Protein AF-A0A8J6GFC5-F1 (afdb_monomer_lite)

Secondary structure (DSSP, 8-state):
-----SS--SSPPPPPPGGGSTTTTTTS-GGGSPPGGGTTGGG--HHHHHHHHHHHHHHTTPPP-SS--SS--TTSHHHHHHHHHHHHHHHHHHHHHHHS--HHHHHHHHHHHHHTT---

Sequence (120 aa):
MPGTKRYQHVIETPEPGEWELSGYEAAVPITEKSNPLTRNLDKADAEKIVQLLGQCDAEIFQEEGQIVPTCQRLYSESVLTTMLQVAGKAQEVLTVLTLRPLPILTLLFPLMASFLGLRF

Structure (mmCIF, N/CA/C/O backbone):
data_AF-A0A8J6GFC5-F1
#
_entry.id   AF-A0A8J6GFC5-F1
#
loop_
_atom_site.group_PDB
_atom_site.id
_atom_site.type_symbol
_atom_site.label_atom_id
_atom_site.label_alt_id
_atom_site.label_comp_id
_atom_site.label_asym_id
_atom_site.label_entity_id
_atom_site.label_seq_id
_atom_site.pdbx_PDB_ins_code
_atom_site.Cartn_x
_atom_site.Cartn_y
_atom_site.Cartn_z
_atom_site.occupancy
_atom_site.B_iso_or_equiv
_atom_site.auth_seq_id
_atom_site.auth_comp_id
_atom_site.auth_asym_id
_atom_site.auth_atom_id
_atom_site.pdbx_PDB_model_num
ATOM 1 N N . MET A 1 1 ? 20.192 6.920 6.455 1.00 34.78 1 MET A N 1
ATOM 2 C CA . MET A 1 1 ? 20.087 6.021 7.624 1.00 34.78 1 MET A CA 1
ATOM 3 C C . MET A 1 1 ? 18.786 5.258 7.464 1.00 34.78 1 MET A C 1
ATOM 5 O O . MET A 1 1 ? 17.794 5.937 7.224 1.00 34.78 1 MET A O 1
ATOM 9 N N . PRO A 1 2 ? 18.774 3.916 7.519 1.00 49.66 2 PRO A N 1
ATOM 10 C CA . PRO A 1 2 ? 17.528 3.158 7.444 1.00 49.66 2 PRO A CA 1
ATOM 11 C C . PRO A 1 2 ? 16.647 3.590 8.617 1.00 49.66 2 PRO A C 1
ATOM 13 O O . PRO A 1 2 ? 17.109 3.584 9.760 1.00 49.66 2 PRO A O 1
ATOM 16 N N . GLY A 1 3 ? 15.421 4.033 8.344 1.00 55.25 3 GLY A N 1
ATOM 17 C CA . GLY A 1 3 ? 14.460 4.331 9.400 1.00 55.25 3 GLY A CA 1
ATOM 18 C C . GLY A 1 3 ? 14.246 3.072 10.235 1.00 55.25 3 GLY A C 1
ATOM 19 O O . GLY A 1 3 ? 13.892 2.022 9.704 1.00 55.25 3 GLY A O 1
ATOM 20 N N . THR A 1 4 ? 14.513 3.137 11.537 1.00 63.22 4 THR A N 1
ATOM 21 C CA . THR A 1 4 ? 14.181 2.046 12.457 1.00 63.22 4 THR A CA 1
ATOM 22 C C . THR A 1 4 ? 12.668 1.848 12.442 1.00 63.22 4 THR A C 1
ATOM 24 O O . THR A 1 4 ? 11.951 2.737 12.906 1.00 63.22 4 THR A O 1
ATOM 27 N N . LYS A 1 5 ? 12.198 0.714 11.905 1.00 73.94 5 LYS A N 1
ATOM 28 C CA . LYS A 1 5 ? 10.778 0.336 11.928 1.00 73.94 5 LYS A CA 1
ATOM 29 C C . LYS A 1 5 ? 10.277 0.359 13.376 1.00 73.94 5 LYS A C 1
ATOM 31 O O . LYS A 1 5 ? 10.912 -0.223 14.257 1.00 73.94 5 LYS A O 1
ATOM 36 N N . ARG A 1 6 ? 9.176 1.062 13.625 1.00 84.38 6 ARG A N 1
ATOM 37 C CA . ARG A 1 6 ? 8.522 1.187 14.933 1.00 84.38 6 ARG A CA 1
ATOM 38 C C . ARG A 1 6 ? 7.665 -0.031 15.246 1.00 84.38 6 ARG A C 1
ATOM 40 O O . ARG A 1 6 ? 7.571 -0.419 16.408 1.00 84.38 6 ARG A O 1
ATOM 47 N N . TYR A 1 7 ? 7.059 -0.628 14.227 1.00 88.00 7 TYR A N 1
ATOM 48 C CA . TYR A 1 7 ? 6.215 -1.807 14.344 1.00 88.00 7 TYR A CA 1
ATOM 49 C C . TYR A 1 7 ? 6.900 -3.033 13.737 1.00 88.00 7 TYR A C 1
ATOM 51 O O . TYR A 1 7 ? 7.838 -2.938 12.943 1.00 88.00 7 TYR A O 1
ATOM 59 N N . GLN A 1 8 ? 6.443 -4.221 14.133 1.00 89.25 8 GLN A N 1
ATOM 60 C CA . GLN A 1 8 ? 6.898 -5.460 13.517 1.00 89.25 8 GLN A CA 1
ATOM 61 C C . GLN A 1 8 ? 6.173 -5.661 12.184 1.00 89.25 8 GLN A C 1
ATOM 63 O O . GLN A 1 8 ? 4.948 -5.755 12.148 1.00 89.25 8 GLN A O 1
ATOM 68 N N . HIS A 1 9 ? 6.940 -5.783 11.102 1.00 89.06 9 HIS A N 1
ATOM 69 C CA . HIS A 1 9 ? 6.422 -6.081 9.766 1.00 89.06 9 HIS A CA 1
ATOM 70 C C . HIS A 1 9 ? 6.835 -7.481 9.339 1.00 89.06 9 HIS A C 1
ATOM 72 O O . HIS A 1 9 ? 7.976 -7.884 9.558 1.00 89.06 9 HIS A O 1
ATOM 78 N N . VAL A 1 10 ? 5.915 -8.203 8.700 1.00 89.75 10 VAL A N 1
ATOM 79 C CA . VAL A 1 10 ? 6.193 -9.512 8.080 1.00 89.75 10 VAL A CA 1
ATOM 80 C C . VAL A 1 10 ? 6.762 -9.343 6.667 1.00 89.75 10 VAL A C 1
ATOM 82 O O . VAL A 1 10 ? 7.486 -10.208 6.187 1.00 89.75 10 VAL A O 1
ATOM 85 N N . ILE A 1 11 ? 6.450 -8.221 6.011 1.00 86.69 11 ILE A N 1
ATOM 86 C CA . ILE A 1 11 ? 6.848 -7.915 4.636 1.00 86.69 11 ILE A CA 1
ATOM 87 C C . ILE A 1 11 ? 7.922 -6.820 4.655 1.00 86.69 11 ILE A C 1
ATOM 89 O O . ILE A 1 11 ? 7.890 -5.890 5.470 1.00 86.69 11 ILE A O 1
ATOM 93 N N . GLU A 1 12 ? 8.898 -6.936 3.759 1.00 85.88 12 GLU A N 1
ATOM 94 C CA . GLU A 1 12 ? 9.842 -5.858 3.486 1.00 85.88 12 GLU A CA 1
ATOM 95 C C . GLU A 1 12 ? 9.198 -4.824 2.566 1.00 85.88 12 GLU A C 1
ATOM 97 O O . GLU A 1 12 ? 8.681 -5.146 1.499 1.00 85.88 12 GLU A O 1
ATOM 102 N N . THR A 1 13 ? 9.220 -3.569 2.997 1.00 86.81 13 THR A N 1
ATOM 103 C CA . THR A 1 13 ? 8.709 -2.443 2.224 1.00 86.81 13 THR A CA 1
ATOM 104 C C . THR A 1 13 ? 9.857 -1.790 1.457 1.00 86.81 13 THR A C 1
ATOM 106 O O . THR A 1 13 ? 10.972 -1.764 1.988 1.00 86.81 13 THR A O 1
ATOM 109 N N . PRO A 1 14 ? 9.618 -1.220 0.263 1.00 86.31 14 PRO A N 1
ATOM 110 C CA . PRO A 1 14 ? 10.628 -0.435 -0.439 1.00 86.31 14 PRO A CA 1
ATOM 111 C C . PRO A 1 14 ? 11.121 0.742 0.412 1.00 86.31 14 PRO A C 1
ATOM 113 O O . PRO A 1 14 ? 10.468 1.135 1.386 1.00 86.31 14 PRO A O 1
ATOM 116 N N . GLU A 1 15 ? 12.244 1.333 0.017 1.00 85.12 15 GLU A N 1
ATOM 117 C CA . GLU A 1 15 ? 12.704 2.604 0.582 1.00 85.12 15 GLU A CA 1
ATOM 118 C C . GLU A 1 15 ? 11.671 3.727 0.340 1.00 85.12 15 GLU A C 1
ATOM 120 O O . GLU A 1 15 ? 10.873 3.625 -0.599 1.00 85.12 15 GLU A O 1
ATOM 125 N N . PRO A 1 16 ? 11.671 4.798 1.161 1.00 83.81 16 PRO A N 1
ATOM 126 C CA . PRO A 1 16 ? 10.766 5.933 0.986 1.00 83.81 16 PRO A CA 1
ATOM 127 C C . PRO A 1 16 ? 10.810 6.503 -0.435 1.00 83.81 16 PRO A C 1
ATOM 129 O O . PRO A 1 16 ? 11.883 6.676 -1.021 1.00 83.81 16 PRO A O 1
ATOM 132 N N . GLY A 1 17 ? 9.634 6.789 -0.988 1.00 82.81 17 GLY A N 1
ATOM 133 C CA . GLY A 1 17 ? 9.485 7.167 -2.388 1.00 82.81 17 GLY A CA 1
ATOM 134 C C . GLY A 1 17 ? 9.779 8.647 -2.624 1.00 82.81 17 GLY A C 1
ATOM 135 O O . GLY A 1 17 ? 9.379 9.510 -1.845 1.00 82.81 17 GLY A O 1
ATOM 136 N N . GLU A 1 18 ? 10.402 8.979 -3.762 1.00 86.38 18 GLU A N 1
ATOM 137 C CA . GLU A 1 18 ? 10.599 10.383 -4.179 1.00 86.38 18 GLU A CA 1
ATOM 138 C C . GLU A 1 18 ? 9.271 11.151 -4.301 1.00 86.38 18 GLU A C 1
ATOM 140 O O . GLU A 1 18 ? 9.244 12.374 -4.164 1.00 86.38 18 GLU A O 1
ATOM 145 N N . TRP A 1 19 ? 8.166 10.433 -4.529 1.00 87.38 19 TRP A N 1
ATOM 146 C CA . TRP A 1 19 ? 6.826 10.996 -4.672 1.00 87.38 19 TRP A CA 1
ATOM 147 C C . TRP A 1 19 ? 6.289 11.663 -3.397 1.00 87.38 19 TRP A C 1
ATOM 149 O O . TRP A 1 19 ? 5.341 12.445 -3.475 1.00 87.38 19 TRP A O 1
ATOM 159 N N . GLU A 1 20 ? 6.899 11.404 -2.237 1.00 83.56 20 GLU A N 1
ATOM 160 C CA . GLU A 1 20 ? 6.546 12.036 -0.958 1.00 83.56 20 GLU A CA 1
ATOM 161 C C . GLU A 1 20 ? 7.064 13.476 -0.831 1.00 83.56 20 GLU A C 1
ATOM 163 O O . GLU A 1 20 ? 6.600 14.249 0.018 1.00 83.56 20 GLU A O 1
ATOM 168 N N . LEU A 1 21 ? 8.036 13.848 -1.670 1.00 83.31 21 LEU A N 1
ATOM 169 C CA . LEU A 1 21 ? 8.639 15.172 -1.668 1.00 83.31 21 LEU A CA 1
ATOM 170 C C . LEU A 1 21 ? 7.668 16.192 -2.270 1.00 83.31 21 LEU A C 1
ATOM 172 O O . LEU A 1 21 ? 7.114 15.986 -3.348 1.00 83.31 21 LEU A O 1
ATOM 176 N N . SER A 1 22 ? 7.528 17.349 -1.621 1.00 76.81 22 SER A N 1
ATOM 177 C CA . SER A 1 22 ? 6.609 18.414 -2.055 1.00 76.81 22 SER A CA 1
ATOM 178 C C . SER A 1 22 ? 6.876 18.936 -3.472 1.00 76.81 22 SER A C 1
ATOM 180 O O . SER A 1 22 ? 5.970 19.470 -4.103 1.00 76.81 22 SER A O 1
ATOM 182 N N . GLY A 1 23 ? 8.100 18.773 -3.985 1.00 85.44 23 GLY A N 1
ATOM 183 C CA . GLY A 1 23 ? 8.477 19.157 -5.346 1.00 85.44 23 GLY A CA 1
ATOM 184 C C . GLY A 1 23 ? 8.140 18.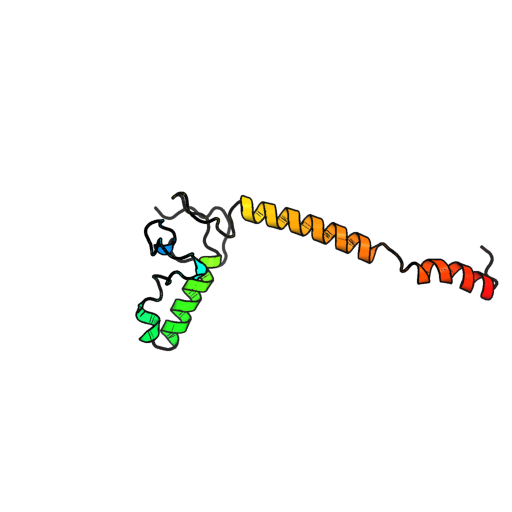123 -6.425 1.00 85.44 23 GLY A C 1
ATOM 185 O O . GLY A 1 23 ? 8.100 18.481 -7.601 1.00 85.44 23 GLY A O 1
ATOM 186 N N . TYR A 1 24 ? 7.891 16.860 -6.063 1.00 89.56 24 TYR A N 1
ATOM 187 C CA . TYR A 1 24 ? 7.606 15.815 -7.042 1.00 89.56 24 TYR A CA 1
ATOM 188 C C . TYR A 1 24 ? 6.187 15.976 -7.579 1.00 89.56 24 TYR A C 1
ATOM 190 O O . TYR A 1 24 ? 5.215 15.835 -6.835 1.00 89.56 24 TYR A O 1
ATOM 198 N N . GLU A 1 25 ? 6.065 16.306 -8.867 1.00 93.12 25 GLU A N 1
ATOM 199 C CA . GLU A 1 25 ? 4.780 16.507 -9.552 1.00 93.12 25 GLU A CA 1
ATOM 200 C C . GLU A 1 25 ? 3.801 17.376 -8.732 1.00 93.12 25 GLU A C 1
ATOM 202 O O . GLU A 1 25 ? 2.623 17.057 -8.586 1.00 93.12 25 GLU A O 1
ATOM 207 N N . ALA A 1 26 ? 4.298 18.462 -8.127 1.00 90.56 26 ALA A N 1
ATOM 208 C CA . ALA A 1 26 ? 3.596 19.254 -7.106 1.00 90.56 26 ALA A CA 1
ATOM 209 C C . ALA A 1 26 ? 2.201 19.770 -7.522 1.00 90.56 26 ALA A C 1
ATOM 211 O O . ALA A 1 26 ? 1.368 20.060 -6.668 1.00 90.56 26 ALA A O 1
ATOM 212 N N . ALA A 1 27 ? 1.951 19.885 -8.828 1.00 93.69 27 ALA A N 1
ATOM 213 C CA . ALA A 1 27 ? 0.699 20.380 -9.393 1.00 93.69 27 ALA A CA 1
ATOM 214 C C . ALA A 1 27 ? -0.456 19.362 -9.368 1.00 93.69 27 ALA A C 1
ATOM 216 O O . ALA A 1 27 ? -1.600 19.759 -9.579 1.00 93.69 27 ALA A O 1
ATOM 217 N N . VAL A 1 28 ? -0.180 18.075 -9.130 1.00 93.56 28 VAL A N 1
ATOM 218 C CA . VAL A 1 28 ? -1.199 17.014 -9.120 1.00 93.56 28 VAL A CA 1
ATOM 219 C C . VAL A 1 28 ? -1.307 16.347 -7.742 1.00 93.56 28 VAL A C 1
ATOM 221 O O . VAL A 1 28 ? -0.305 16.249 -7.018 1.00 93.56 28 VAL A O 1
ATOM 224 N N . PRO A 1 29 ? -2.516 15.904 -7.343 1.00 92.00 29 PRO A N 1
ATOM 225 C CA . PRO A 1 29 ? -2.711 15.168 -6.096 1.00 92.00 29 PRO A CA 1
ATOM 226 C C . PRO A 1 29 ? -1.997 13.812 -6.141 1.00 92.00 29 PRO A C 1
ATOM 228 O O . PRO A 1 29 ? -1.748 13.279 -7.215 1.00 92.00 29 PRO A O 1
ATOM 231 N N . ILE A 1 30 ? -1.700 13.231 -4.970 1.00 90.75 30 ILE A N 1
ATOM 232 C CA . ILE A 1 30 ? -0.933 11.973 -4.846 1.00 90.75 30 ILE A CA 1
ATOM 233 C C . ILE A 1 30 ? -1.516 10.849 -5.710 1.00 90.75 30 ILE A C 1
ATOM 235 O O . ILE A 1 30 ? -0.763 10.137 -6.359 1.00 90.75 30 ILE A O 1
ATOM 239 N N . THR A 1 31 ? -2.843 10.726 -5.766 1.00 93.88 31 THR A N 1
ATOM 240 C CA . THR A 1 31 ? -3.536 9.683 -6.539 1.00 93.88 31 THR A CA 1
ATOM 241 C C . THR A 1 31 ? -3.349 9.798 -8.053 1.00 93.88 31 THR A C 1
ATOM 243 O O . THR A 1 31 ? -3.586 8.825 -8.754 1.00 93.88 31 THR A O 1
ATOM 246 N N . GLU A 1 32 ? -2.925 10.962 -8.546 1.00 96.38 32 GLU A N 1
ATOM 247 C CA . GLU A 1 32 ? -2.650 11.229 -9.964 1.00 96.38 32 GLU A CA 1
ATOM 248 C C . GLU A 1 32 ? -1.143 11.333 -10.255 1.00 96.38 32 GLU A C 1
ATOM 250 O O . GLU A 1 32 ? -0.754 11.548 -11.403 1.00 96.38 32 GLU A O 1
ATOM 255 N N . LYS A 1 33 ? -0.278 11.213 -9.234 1.00 94.19 33 LYS A N 1
ATOM 256 C CA . LYS A 1 33 ? 1.176 11.244 -9.426 1.00 94.19 33 LYS A CA 1
ATOM 257 C C . LYS A 1 33 ? 1.662 9.943 -10.057 1.00 94.19 33 LYS A C 1
ATOM 259 O O . LYS A 1 33 ? 1.244 8.857 -9.655 1.00 94.19 33 LYS A O 1
ATOM 264 N N . SER A 1 34 ? 2.620 10.027 -10.975 1.00 95.75 34 SER A N 1
ATOM 265 C CA . SER A 1 34 ? 3.289 8.834 -11.502 1.00 95.75 34 SER A CA 1
ATOM 266 C C . SER A 1 34 ? 4.213 8.231 -10.445 1.00 95.75 34 SER A C 1
ATOM 268 O O . SER A 1 34 ? 5.071 8.927 -9.899 1.00 95.75 34 SER A O 1
ATOM 270 N N . ASN A 1 35 ? 4.128 6.920 -10.204 1.00 95.94 35 ASN A N 1
ATOM 271 C CA . ASN A 1 35 ? 5.032 6.248 -9.271 1.00 95.94 35 ASN A CA 1
ATOM 272 C C . ASN A 1 35 ? 6.461 6.145 -9.864 1.00 95.94 35 ASN A C 1
ATOM 274 O O . ASN A 1 35 ? 6.629 5.521 -10.923 1.00 95.94 35 ASN A O 1
ATOM 278 N N . PRO A 1 36 ? 7.504 6.698 -9.204 1.00 94.75 36 PRO A N 1
ATOM 279 C CA . PRO A 1 36 ? 8.891 6.653 -9.671 1.00 94.75 36 PRO A CA 1
ATOM 280 C C . PRO A 1 36 ? 9.423 5.245 -9.971 1.00 94.75 36 PRO A C 1
ATOM 282 O O . PRO A 1 36 ? 10.228 5.090 -10.891 1.00 94.75 36 PRO A O 1
ATOM 285 N N . LEU A 1 37 ? 8.962 4.219 -9.244 1.00 95.50 37 LEU A N 1
ATOM 286 C CA . LEU A 1 37 ? 9.388 2.827 -9.434 1.00 95.50 37 LEU A CA 1
ATOM 287 C C . LEU A 1 37 ? 8.949 2.268 -10.797 1.00 95.50 37 LEU A C 1
ATOM 289 O O . LEU A 1 37 ? 9.590 1.375 -11.346 1.00 95.50 37 LEU A O 1
ATOM 293 N N . THR A 1 38 ? 7.882 2.823 -11.376 1.00 96.88 38 THR A N 1
ATOM 294 C CA . THR A 1 38 ? 7.194 2.270 -12.555 1.00 96.88 38 THR A CA 1
ATOM 295 C C . THR A 1 38 ? 7.413 3.060 -13.848 1.00 96.88 38 THR A C 1
ATOM 297 O O . THR A 1 38 ? 6.736 2.810 -14.839 1.00 96.88 38 THR A O 1
ATOM 300 N N . ARG A 1 39 ? 8.399 3.972 -13.902 1.00 95.62 39 ARG A N 1
ATOM 301 C CA . ARG A 1 39 ? 8.664 4.829 -15.085 1.00 95.62 39 ARG A CA 1
ATOM 302 C C . ARG A 1 39 ? 8.840 4.075 -16.413 1.00 95.62 39 ARG A C 1
ATOM 304 O O . ARG A 1 39 ? 8.596 4.658 -17.460 1.00 95.62 39 ARG A O 1
ATOM 311 N N . ASN A 1 40 ? 9.293 2.819 -16.371 1.00 95.94 40 ASN A N 1
ATOM 312 C CA . ASN A 1 40 ? 9.520 1.971 -17.551 1.00 95.94 40 ASN A CA 1
ATOM 313 C C . ASN A 1 40 ? 8.604 0.733 -17.576 1.00 95.94 40 ASN A C 1
ATOM 315 O O . ASN A 1 40 ? 8.980 -0.302 -18.130 1.00 95.94 40 ASN A O 1
ATOM 319 N N . LEU A 1 41 ? 7.439 0.797 -16.922 1.00 98.06 41 LEU A N 1
ATOM 320 C CA . LEU A 1 41 ? 6.495 -0.323 -16.869 1.00 98.06 41 LEU A CA 1
ATOM 321 C C . LEU A 1 41 ? 6.008 -0.736 -18.268 1.00 98.06 41 LEU A C 1
ATOM 323 O O . LEU A 1 41 ? 5.800 -1.916 -18.521 1.00 98.06 41 LEU A O 1
ATOM 327 N N . ASP A 1 42 ? 5.902 0.221 -19.192 1.00 98.06 42 ASP A N 1
ATOM 328 C CA . ASP A 1 42 ? 5.524 0.027 -20.598 1.00 98.06 42 ASP A CA 1
ATOM 329 C C . ASP A 1 42 ? 6.479 -0.890 -21.382 1.00 98.06 42 ASP A C 1
ATOM 331 O O . ASP A 1 42 ? 6.088 -1.481 -22.388 1.00 98.06 42 ASP A 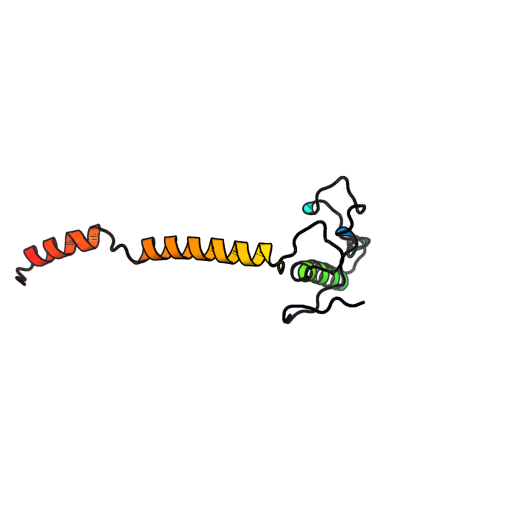O 1
ATOM 335 N N . LYS A 1 43 ? 7.730 -1.011 -20.926 1.00 98.00 43 LYS A N 1
ATOM 336 C CA . LYS A 1 43 ? 8.792 -1.810 -21.562 1.00 98.00 43 LYS A CA 1
ATOM 337 C C . LYS A 1 43 ? 9.143 -3.073 -20.780 1.00 98.00 43 LYS A C 1
ATOM 339 O O . LYS A 1 43 ? 10.047 -3.800 -21.188 1.00 98.00 43 LYS A O 1
ATOM 344 N N . ALA A 1 44 ? 8.498 -3.301 -19.640 1.00 97.88 44 ALA A N 1
ATOM 345 C CA . ALA A 1 44 ? 8.796 -4.420 -18.762 1.00 97.88 44 ALA A CA 1
ATOM 346 C C . ALA A 1 44 ? 8.207 -5.731 -19.309 1.00 97.88 44 ALA A C 1
ATOM 348 O O . ALA A 1 44 ? 7.120 -5.752 -19.887 1.00 97.88 44 ALA A O 1
ATOM 349 N N . ASP A 1 45 ? 8.921 -6.838 -19.106 1.00 98.50 45 ASP A N 1
ATOM 350 C CA . ASP A 1 45 ? 8.351 -8.170 -19.307 1.00 98.50 45 ASP A CA 1
ATOM 351 C C . ASP A 1 45 ? 7.361 -8.530 -18.184 1.00 98.50 45 ASP A C 1
ATOM 353 O O . ASP A 1 45 ? 7.227 -7.821 -17.184 1.00 98.50 45 ASP A O 1
ATOM 357 N N . ALA A 1 46 ? 6.640 -9.641 -18.349 1.00 98.44 46 ALA A N 1
ATOM 358 C CA . ALA A 1 46 ? 5.588 -10.043 -17.417 1.00 98.44 46 ALA A CA 1
ATOM 359 C C . ALA A 1 46 ? 6.098 -10.261 -15.981 1.00 98.44 46 ALA A C 1
ATOM 361 O O . ALA A 1 46 ? 5.426 -9.867 -15.028 1.00 98.44 46 ALA A O 1
ATOM 362 N N . GLU A 1 47 ? 7.280 -10.857 -15.815 1.00 98.44 47 GLU A N 1
ATOM 363 C CA . GLU A 1 47 ? 7.864 -11.096 -14.493 1.00 98.44 47 GLU A CA 1
ATOM 364 C C . GLU A 1 47 ? 8.234 -9.769 -13.825 1.00 98.44 47 GLU A C 1
ATOM 366 O O . GLU A 1 47 ? 7.899 -9.525 -12.661 1.00 98.44 47 GLU A O 1
ATOM 371 N N . LYS A 1 48 ? 8.844 -8.861 -14.590 1.00 98.12 48 LYS A N 1
ATOM 372 C CA . LYS A 1 48 ? 9.214 -7.539 -14.106 1.00 98.12 48 LYS A CA 1
ATOM 373 C C . LYS A 1 48 ? 7.993 -6.687 -13.771 1.00 98.12 48 LYS A C 1
ATOM 375 O O . LYS A 1 48 ? 8.037 -5.965 -12.778 1.00 98.12 48 LYS A O 1
ATOM 380 N N . ILE A 1 49 ? 6.904 -6.792 -14.533 1.00 98.44 49 ILE A N 1
ATOM 381 C CA . ILE A 1 49 ? 5.631 -6.130 -14.214 1.00 98.44 49 ILE A CA 1
ATOM 382 C C . ILE A 1 49 ? 5.130 -6.586 -12.841 1.00 98.44 49 ILE A C 1
ATOM 384 O O . ILE A 1 49 ? 4.859 -5.743 -11.990 1.00 98.44 49 ILE A O 1
ATOM 388 N N . VAL A 1 50 ? 5.067 -7.898 -12.588 1.00 98.38 50 VAL A N 1
ATOM 389 C CA . VAL A 1 50 ? 4.621 -8.435 -11.289 1.00 98.38 50 VAL A CA 1
ATOM 390 C C . VAL A 1 50 ? 5.524 -7.950 -10.155 1.00 98.38 50 VAL A C 1
ATOM 392 O O . VAL A 1 50 ? 5.025 -7.538 -9.110 1.00 98.38 50 VAL A O 1
ATOM 395 N N . GLN A 1 51 ? 6.844 -7.934 -10.365 1.00 97.69 51 GLN A N 1
ATOM 396 C CA . GLN A 1 51 ? 7.788 -7.424 -9.371 1.00 97.69 51 GLN A CA 1
ATOM 397 C C . GLN A 1 51 ? 7.554 -5.939 -9.055 1.00 97.69 51 GLN A C 1
ATOM 399 O O . GLN A 1 51 ? 7.538 -5.559 -7.886 1.00 97.69 51 GLN A O 1
ATOM 404 N N . LEU A 1 52 ? 7.396 -5.097 -10.080 1.00 97.69 52 LEU A N 1
ATOM 405 C CA . LEU A 1 52 ? 7.198 -3.655 -9.915 1.00 97.69 52 LEU A CA 1
ATOM 406 C C . LEU A 1 52 ? 5.871 -3.346 -9.217 1.00 97.69 52 LEU A C 1
ATOM 408 O O . LEU A 1 52 ? 5.850 -2.561 -8.274 1.00 97.69 52 LEU A O 1
ATOM 412 N N . LEU A 1 53 ? 4.782 -3.999 -9.630 1.00 97.9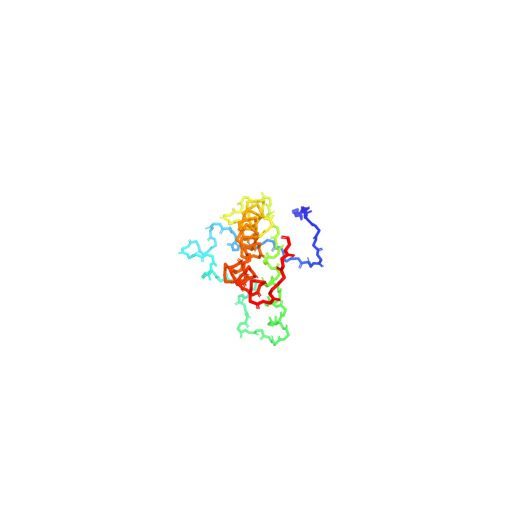4 53 LEU A N 1
ATOM 413 C CA . LEU A 1 53 ? 3.475 -3.815 -8.999 1.00 97.94 53 LEU A CA 1
ATOM 414 C C . LEU A 1 53 ? 3.467 -4.333 -7.556 1.00 97.94 53 LEU A C 1
ATOM 416 O O . LEU A 1 53 ? 2.942 -3.659 -6.677 1.00 97.94 53 LEU A O 1
ATOM 420 N N . GLY A 1 54 ? 4.139 -5.455 -7.280 1.00 97.06 54 GLY A N 1
ATOM 421 C CA . GLY A 1 54 ? 4.312 -5.951 -5.914 1.00 97.06 54 GLY A CA 1
ATOM 422 C C . GLY A 1 54 ? 5.095 -4.986 -5.016 1.00 97.06 54 GLY A C 1
ATOM 423 O O . GLY A 1 54 ? 4.804 -4.881 -3.826 1.00 97.06 54 GLY A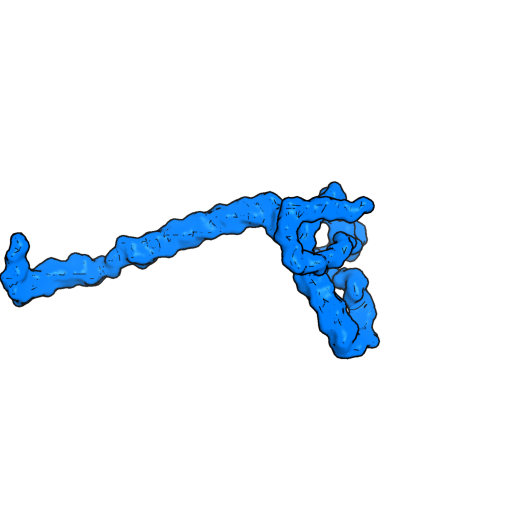 O 1
ATOM 424 N N . GLN A 1 55 ? 6.055 -4.237 -5.571 1.00 96.31 55 GLN A N 1
ATOM 425 C CA . GLN A 1 55 ? 6.738 -3.167 -4.838 1.00 96.31 55 GLN A CA 1
ATOM 426 C C . GLN A 1 55 ? 5.806 -1.985 -4.555 1.00 96.31 55 GLN A C 1
ATOM 428 O O . GLN A 1 55 ? 5.816 -1.497 -3.429 1.00 96.31 55 GLN A O 1
ATOM 433 N N . CYS A 1 56 ? 4.975 -1.567 -5.515 1.00 96.06 56 CYS A N 1
ATOM 434 C CA . CYS A 1 56 ? 3.954 -0.537 -5.291 1.00 96.06 56 CYS A CA 1
ATOM 435 C C . CYS A 1 56 ? 2.953 -0.950 -4.201 1.00 96.06 56 CYS A C 1
ATOM 437 O O . CYS A 1 56 ? 2.674 -0.169 -3.295 1.00 96.06 56 CYS A O 1
ATOM 439 N N . ASP A 1 57 ? 2.463 -2.192 -4.232 1.00 97.44 57 ASP A N 1
ATOM 440 C CA . ASP A 1 57 ? 1.562 -2.715 -3.197 1.00 97.44 57 ASP A CA 1
ATOM 441 C C . ASP A 1 57 ? 2.233 -2.711 -1.815 1.00 97.44 57 ASP A C 1
ATOM 443 O O . ASP A 1 57 ? 1.608 -2.389 -0.802 1.00 97.44 57 ASP A O 1
ATOM 447 N N . ALA A 1 58 ? 3.534 -3.011 -1.758 1.00 95.62 58 ALA A N 1
ATOM 448 C CA . ALA A 1 58 ? 4.300 -2.964 -0.519 1.00 95.62 58 ALA A CA 1
ATOM 449 C C . ALA A 1 58 ? 4.491 -1.532 0.030 1.00 95.62 58 ALA A C 1
ATOM 451 O O . ALA A 1 58 ? 4.688 -1.380 1.238 1.00 95.62 58 ALA A O 1
ATOM 452 N N . GLU A 1 59 ? 4.379 -0.474 -0.788 1.00 93.44 59 GLU A N 1
ATOM 453 C CA . GLU A 1 59 ? 4.439 0.921 -0.312 1.00 93.44 59 GLU A CA 1
ATOM 454 C C . GLU A 1 59 ? 3.268 1.287 0.617 1.00 93.44 59 GLU A C 1
ATOM 456 O O . GLU A 1 59 ? 3.408 2.182 1.453 1.00 93.44 59 GLU A O 1
ATOM 461 N N . ILE A 1 60 ? 2.136 0.570 0.540 1.00 93.81 60 ILE A N 1
ATOM 462 C CA . ILE A 1 60 ? 0.982 0.747 1.444 1.00 93.81 60 ILE A CA 1
ATOM 463 C C . ILE A 1 60 ? 1.393 0.522 2.904 1.00 93.81 60 ILE A C 1
ATOM 465 O O . ILE A 1 60 ? 0.900 1.198 3.810 1.00 93.81 60 ILE A O 1
ATOM 469 N N . PHE A 1 61 ? 2.314 -0.416 3.130 1.00 93.56 61 PHE A N 1
ATOM 470 C CA . PHE A 1 61 ? 2.754 -0.820 4.460 1.00 93.56 61 PHE A CA 1
ATOM 471 C C . PHE A 1 61 ? 3.983 -0.049 4.956 1.00 93.56 61 PHE A C 1
ATOM 473 O O . PHE A 1 61 ? 4.475 -0.324 6.050 1.00 93.56 61 PHE A O 1
ATOM 480 N N . GLN A 1 62 ? 4.489 0.918 4.184 1.00 89.81 62 GLN A N 1
ATOM 481 C CA . GLN A 1 62 ? 5.588 1.770 4.633 1.00 89.81 62 GLN A CA 1
ATOM 482 C C . GLN A 1 62 ? 5.176 2.579 5.866 1.00 89.81 62 GLN A C 1
ATOM 484 O O . GLN A 1 62 ? 4.099 3.179 5.925 1.00 89.81 62 GLN A O 1
ATOM 489 N N . GLU A 1 63 ? 6.063 2.606 6.857 1.00 88.38 63 GLU A N 1
ATOM 490 C CA . GLU A 1 63 ? 5.922 3.492 8.005 1.00 88.38 63 GLU A CA 1
ATOM 491 C C . GLU A 1 63 ? 6.306 4.930 7.659 1.00 88.38 63 GLU A C 1
ATOM 493 O O . GLU A 1 63 ? 6.980 5.211 6.668 1.00 88.38 63 GLU A O 1
ATOM 498 N N . GLU A 1 64 ? 5.890 5.850 8.522 1.00 80.06 64 GLU A N 1
ATOM 499 C CA . GLU A 1 64 ? 6.290 7.246 8.440 1.00 80.06 64 GLU A CA 1
ATOM 500 C C . GLU A 1 64 ? 7.812 7.389 8.624 1.00 80.06 64 GLU A C 1
ATOM 502 O O . GLU A 1 64 ? 8.383 6.935 9.620 1.00 80.06 64 GLU A O 1
ATOM 507 N N . GLY A 1 65 ? 8.478 8.009 7.647 1.00 69.19 65 GLY A N 1
ATOM 508 C CA . GLY A 1 65 ? 9.905 8.310 7.720 1.00 69.19 65 GLY A CA 1
ATOM 509 C C . GLY A 1 65 ? 10.235 9.413 8.737 1.00 69.19 65 GLY A C 1
ATOM 510 O O . GLY A 1 65 ? 9.364 10.051 9.318 1.00 69.19 65 GLY A O 1
ATOM 511 N N . GLN A 1 66 ? 11.531 9.670 8.945 1.00 56.84 66 GLN A N 1
ATOM 512 C CA . GLN A 1 66 ? 12.000 10.774 9.805 1.00 56.84 66 GLN A CA 1
ATOM 513 C C . GLN A 1 66 ? 11.839 12.159 9.157 1.00 56.84 66 GLN A C 1
ATOM 515 O O . GLN A 1 66 ? 11.832 13.173 9.854 1.00 56.84 66 GLN A O 1
ATOM 520 N N . ILE A 1 67 ? 11.752 12.212 7.826 1.00 61.25 67 ILE A N 1
ATOM 521 C CA . ILE A 1 67 ? 11.459 13.440 7.086 1.00 61.25 67 ILE A CA 1
ATOM 522 C C . ILE A 1 67 ? 9.965 13.673 7.233 1.00 61.25 67 ILE A C 1
ATOM 524 O O . ILE A 1 67 ? 9.211 12.768 6.900 1.00 61.25 67 ILE A O 1
ATOM 528 N N . VAL A 1 68 ? 9.570 14.855 7.724 1.00 56.50 68 VAL A N 1
ATOM 529 C CA . VAL A 1 68 ? 8.164 15.258 7.893 1.00 56.50 68 VAL A CA 1
ATOM 530 C C . VAL A 1 68 ? 7.429 14.989 6.579 1.00 56.50 68 VAL A C 1
ATOM 532 O O . VAL A 1 68 ? 7.627 15.744 5.621 1.00 56.50 68 VAL A O 1
ATOM 535 N N . PRO A 1 69 ? 6.646 13.906 6.479 1.00 60.81 69 PRO A N 1
ATOM 536 C CA . PRO A 1 69 ? 6.029 13.575 5.220 1.00 60.81 69 PRO A CA 1
ATOM 537 C C . PRO A 1 69 ? 4.849 14.511 5.016 1.00 60.81 69 PRO A C 1
ATOM 539 O O . PRO A 1 69 ? 4.131 14.878 5.947 1.00 60.81 69 PRO A O 1
ATOM 542 N N . THR A 1 70 ? 4.627 14.901 3.765 1.00 65.69 70 THR A N 1
ATOM 543 C CA . THR A 1 70 ? 3.461 15.719 3.404 1.00 65.69 70 THR A CA 1
ATOM 544 C C . THR A 1 70 ? 2.151 14.926 3.581 1.00 65.69 70 THR A C 1
ATOM 546 O O . THR A 1 70 ? 1.071 15.510 3.630 1.00 65.69 70 THR A O 1
ATOM 549 N N . CYS A 1 71 ? 2.232 13.591 3.684 1.00 77.12 71 CYS A N 1
ATOM 550 C CA . CYS A 1 71 ? 1.101 12.672 3.766 1.00 77.12 71 CYS A CA 1
ATOM 551 C C . CYS A 1 71 ? 1.211 11.740 4.983 1.00 77.12 71 CYS A C 1
ATOM 553 O O . CYS A 1 71 ? 2.282 11.211 5.272 1.00 77.12 71 CYS A O 1
ATOM 555 N N . GLN A 1 72 ? 0.089 11.502 5.666 1.00 88.81 72 GLN A N 1
ATOM 556 C CA . GLN A 1 72 ? 0.014 10.530 6.758 1.00 88.81 72 GLN A CA 1
ATOM 557 C C . GLN A 1 72 ? 0.015 9.104 6.191 1.00 88.81 72 GLN A C 1
ATOM 559 O O . GLN A 1 72 ? -0.784 8.779 5.312 1.00 88.81 72 GLN A O 1
ATOM 564 N N . ARG A 1 73 ? 0.912 8.254 6.699 1.00 90.88 73 ARG A N 1
ATOM 565 C CA . ARG A 1 73 ? 1.034 6.838 6.312 1.00 90.88 73 ARG A CA 1
ATOM 566 C C . ARG A 1 73 ? 0.055 5.952 7.088 1.00 90.88 73 ARG A C 1
ATOM 568 O O . ARG A 1 73 ? -0.455 6.349 8.129 1.00 90.88 73 ARG A O 1
ATOM 575 N N . LEU A 1 74 ? -0.166 4.723 6.614 1.00 93.44 74 LEU A N 1
ATOM 576 C CA . LEU A 1 74 ? -1.119 3.778 7.218 1.00 93.44 74 LEU A CA 1
ATOM 577 C C . LEU A 1 74 ? -0.827 3.494 8.702 1.00 93.44 74 LEU A C 1
ATOM 579 O O . LEU A 1 74 ? -1.744 3.399 9.513 1.00 93.44 74 LEU A O 1
ATOM 583 N N . TYR A 1 75 ? 0.455 3.386 9.050 1.00 92.38 75 TYR A N 1
ATOM 584 C CA . TYR A 1 75 ? 0.916 3.127 10.414 1.00 92.38 75 TYR A CA 1
ATOM 585 C C . TYR A 1 75 ? 1.146 4.400 11.243 1.00 92.38 75 TYR A C 1
ATOM 587 O O . TYR A 1 75 ? 1.749 4.321 12.314 1.00 92.38 75 TYR A O 1
ATOM 595 N N . SER A 1 76 ? 0.707 5.577 10.782 1.00 90.94 76 SER A N 1
ATOM 596 C CA . SER A 1 76 ? 0.799 6.784 11.605 1.00 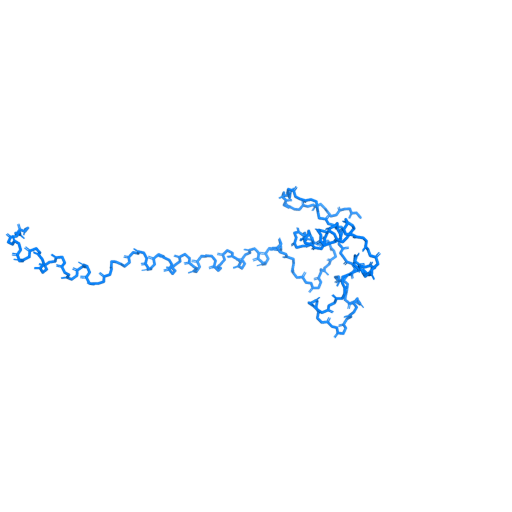90.94 76 SER A CA 1
ATOM 597 C C . SER A 1 76 ? -0.147 6.688 12.806 1.00 90.94 76 SER A C 1
ATOM 599 O O . SER A 1 76 ? -1.237 6.113 12.736 1.00 90.94 76 SER A O 1
ATOM 601 N N . GLU A 1 77 ? 0.253 7.287 13.929 1.00 91.50 77 GLU A N 1
ATOM 602 C CA . GLU A 1 77 ? -0.548 7.272 15.159 1.00 91.50 77 GLU A CA 1
ATOM 603 C C . GLU A 1 77 ? -1.942 7.878 14.937 1.00 91.50 77 GLU A C 1
ATOM 605 O O . GLU A 1 77 ? -2.935 7.356 15.448 1.00 91.50 77 GLU A O 1
ATOM 610 N N . SER A 1 78 ? -2.032 8.942 14.130 1.00 93.12 78 SER A N 1
ATOM 611 C CA . SER A 1 78 ? -3.297 9.588 13.775 1.00 93.12 78 SER A CA 1
ATOM 612 C C . SER A 1 78 ? -4.248 8.629 13.058 1.00 93.12 78 SER A C 1
ATOM 614 O O . SER A 1 78 ? -5.399 8.500 13.473 1.00 93.12 78 SER A O 1
ATOM 616 N N . VAL A 1 79 ? -3.767 7.917 12.033 1.00 95.00 79 VAL A N 1
ATOM 617 C CA . VAL A 1 79 ? -4.574 6.982 11.238 1.00 95.00 79 VAL A CA 1
ATOM 618 C C . VAL A 1 79 ? -5.028 5.809 12.102 1.00 95.00 79 VAL A C 1
ATOM 620 O O . VAL A 1 79 ? -6.226 5.522 12.158 1.00 95.00 79 VAL A O 1
ATOM 623 N N . LEU A 1 80 ? -4.111 5.186 12.847 1.00 96.00 80 LEU A N 1
ATOM 624 C CA . LEU A 1 80 ? -4.433 4.063 13.733 1.00 96.00 80 LEU A CA 1
ATOM 625 C C . LEU A 1 80 ? -5.448 4.462 14.817 1.00 96.00 80 LEU A C 1
ATOM 627 O O . LEU A 1 80 ? -6.407 3.731 15.076 1.00 96.00 80 LEU A O 1
ATOM 631 N N . THR A 1 81 ? -5.292 5.649 15.409 1.00 97.56 81 THR A N 1
ATOM 632 C CA . THR A 1 81 ? -6.230 6.178 16.410 1.00 97.56 81 THR A CA 1
ATOM 633 C C . THR A 1 81 ? -7.612 6.416 15.810 1.00 97.56 81 THR A C 1
ATOM 635 O O . THR A 1 81 ? -8.619 6.028 16.407 1.00 97.56 81 THR A O 1
ATOM 638 N N . THR A 1 82 ? -7.692 7.004 14.613 1.00 98.25 82 THR A N 1
ATOM 639 C CA . THR A 1 82 ? -8.970 7.197 13.918 1.00 98.25 82 THR A CA 1
ATOM 640 C C . THR A 1 82 ? -9.640 5.861 13.597 1.00 98.25 82 THR A C 1
ATOM 642 O O . THR A 1 82 ? -10.840 5.715 13.832 1.00 98.25 82 THR A O 1
ATOM 645 N N . MET A 1 83 ? -8.891 4.856 13.132 1.00 98.44 83 MET A N 1
ATOM 646 C CA . MET A 1 83 ? -9.441 3.519 12.870 1.00 98.44 83 MET A CA 1
ATOM 647 C C . MET A 1 83 ? -10.020 2.881 14.141 1.00 98.44 83 MET A C 1
ATOM 649 O O . MET A 1 83 ? -11.122 2.333 14.096 1.00 98.44 83 MET A O 1
ATOM 653 N N . LEU A 1 84 ? -9.339 3.009 15.286 1.00 98.38 84 LEU A N 1
ATOM 654 C CA . LEU A 1 84 ? -9.848 2.534 16.578 1.00 98.38 84 LEU A CA 1
ATOM 655 C C . LEU A 1 84 ? -11.143 3.245 16.993 1.00 98.38 84 LEU A C 1
ATOM 657 O O . LEU A 1 84 ? -12.089 2.597 17.446 1.00 98.38 84 LEU A O 1
ATOM 661 N N . GLN A 1 85 ? -11.221 4.563 16.808 1.00 98.56 85 GLN A N 1
ATOM 662 C CA . GLN A 1 85 ? -12.430 5.334 17.111 1.00 98.56 85 GLN A CA 1
ATOM 663 C C . GLN A 1 85 ? -13.618 4.894 16.246 1.00 98.56 85 GLN A C 1
ATOM 665 O O . GLN A 1 85 ? -14.718 4.683 16.763 1.00 98.56 85 GLN A O 1
ATOM 670 N N . VAL A 1 86 ? -13.397 4.710 14.941 1.00 98.56 86 VAL A N 1
ATOM 671 C CA . VAL A 1 86 ? -14.429 4.234 14.009 1.00 98.56 86 VAL A CA 1
ATOM 672 C C . VAL A 1 86 ? -14.877 2.816 14.369 1.00 98.56 86 VAL A C 1
ATOM 674 O O . VAL A 1 86 ? -16.079 2.551 14.404 1.00 98.56 86 VAL A O 1
ATOM 677 N N . ALA A 1 87 ? -13.944 1.922 14.708 1.00 98.44 87 ALA A N 1
ATOM 678 C CA . ALA A 1 87 ? -14.263 0.567 15.154 1.00 98.44 87 ALA A CA 1
ATOM 679 C C . ALA A 1 87 ? -15.126 0.565 16.428 1.00 98.44 87 ALA A C 1
ATOM 681 O O . ALA A 1 87 ? -16.109 -0.174 16.500 1.00 98.44 87 ALA A O 1
ATOM 682 N N . GLY A 1 88 ? -14.834 1.447 17.392 1.00 98.19 88 GLY A N 1
ATOM 683 C CA . GLY A 1 88 ? -15.662 1.627 18.588 1.00 98.19 88 GLY A CA 1
ATOM 684 C C . GLY A 1 88 ? -17.101 2.038 18.254 1.00 98.19 88 GLY A C 1
ATOM 685 O O . GLY A 1 88 ? -18.053 1.476 18.794 1.00 98.19 88 GLY A O 1
ATOM 686 N N . LYS A 1 89 ? -17.286 2.950 17.291 1.00 98.00 89 LYS A N 1
ATOM 687 C CA . LYS A 1 89 ? -18.626 3.341 16.817 1.00 98.00 89 LYS A CA 1
ATOM 688 C C . LYS A 1 89 ? -19.348 2.231 16.066 1.00 98.00 89 LYS A C 1
ATOM 690 O O . LYS A 1 89 ? -20.545 2.040 16.275 1.00 98.00 89 LYS A O 1
ATOM 695 N N . ALA A 1 90 ? -18.638 1.452 15.258 1.00 97.06 90 ALA A N 1
ATOM 696 C CA . ALA A 1 90 ? -19.215 0.273 14.623 1.00 97.06 90 ALA A CA 1
ATOM 697 C C . ALA A 1 90 ? -19.677 -0.762 15.667 1.00 97.06 90 ALA A C 1
ATOM 699 O O . ALA A 1 90 ? -20.769 -1.317 15.545 1.00 97.06 90 ALA A O 1
ATOM 700 N N . GLN A 1 91 ? -18.901 -0.972 16.734 1.00 96.56 91 GLN A N 1
ATOM 701 C CA . GLN A 1 91 ? -19.263 -1.878 17.825 1.00 96.56 91 GLN A CA 1
ATOM 702 C C . GLN A 1 91 ? -20.523 -1.423 18.576 1.00 96.56 91 GLN A C 1
ATOM 704 O O . GLN A 1 91 ? -21.377 -2.257 18.885 1.00 96.56 91 GLN A O 1
ATOM 709 N N . GLU A 1 92 ? -20.677 -0.121 18.843 1.00 95.31 92 GLU A N 1
ATOM 710 C CA . GLU A 1 92 ? -21.904 0.440 19.431 1.00 95.31 92 GLU A CA 1
ATOM 711 C C . GLU A 1 92 ? -23.133 0.091 18.570 1.00 95.31 92 GLU A C 1
ATOM 713 O O . GLU A 1 92 ? -24.131 -0.420 19.085 1.00 95.31 92 GLU A O 1
ATOM 718 N N . VAL A 1 93 ? -23.040 0.281 17.248 1.00 94.69 93 VAL A N 1
ATOM 719 C CA . VAL A 1 93 ? -24.118 -0.057 16.301 1.00 94.69 93 VAL A CA 1
ATOM 720 C C . VAL A 1 93 ? -24.433 -1.553 16.326 1.00 94.69 93 VAL A C 1
ATOM 722 O O . VAL A 1 93 ? -25.595 -1.936 16.470 1.00 94.69 93 VAL A O 1
ATOM 725 N N . LEU A 1 94 ? -23.412 -2.409 16.237 1.00 92.75 94 LEU A N 1
ATOM 726 C CA . LEU A 1 94 ? -23.585 -3.864 16.259 1.00 92.75 94 LEU A CA 1
ATOM 727 C C . LEU A 1 94 ? -24.226 -4.345 17.566 1.00 92.75 94 LEU A C 1
ATOM 729 O O . LEU A 1 94 ? -25.098 -5.212 17.545 1.00 92.75 94 LEU A O 1
ATOM 733 N N . THR A 1 95 ? -23.854 -3.751 18.697 1.00 90.38 95 THR A N 1
ATOM 734 C CA . THR A 1 95 ? -24.432 -4.072 20.010 1.00 90.38 95 THR A CA 1
ATOM 735 C C . THR A 1 95 ? -25.923 -3.734 20.057 1.00 90.38 95 THR A C 1
ATOM 737 O O . THR A 1 95 ? -26.734 -4.543 20.501 1.00 90.38 95 THR A O 1
ATOM 740 N N . VAL A 1 96 ? -26.320 -2.569 19.536 1.00 84.81 96 VAL A N 1
ATOM 741 C CA . VAL A 1 96 ? -27.736 -2.166 19.476 1.00 84.81 96 VAL A CA 1
ATOM 742 C C . VAL A 1 96 ? -28.551 -3.082 18.560 1.00 84.81 96 VAL A C 1
ATOM 744 O O . VAL A 1 96 ? -29.696 -3.399 18.884 1.00 84.81 96 VAL A O 1
ATOM 747 N N . LEU A 1 97 ? -27.982 -3.514 17.432 1.00 78.12 97 LEU A N 1
ATOM 748 C CA . LEU A 1 97 ? -28.654 -4.408 16.483 1.00 78.12 97 LEU A CA 1
ATOM 749 C C . LEU A 1 97 ? -28.788 -5.846 17.004 1.00 78.12 97 LEU A C 1
ATOM 751 O O . LEU A 1 97 ? -29.744 -6.528 16.650 1.00 78.12 97 LEU A O 1
ATOM 755 N N . THR A 1 98 ? -27.856 -6.305 17.841 1.00 69.38 98 THR A N 1
ATOM 756 C CA . THR A 1 98 ? -27.834 -7.685 18.361 1.00 69.38 98 THR A CA 1
ATOM 757 C C . THR A 1 98 ? -28.569 -7.846 19.692 1.00 69.38 98 THR A C 1
ATOM 759 O O . THR A 1 98 ? -29.164 -8.894 19.927 1.00 69.38 98 THR A O 1
ATOM 762 N N . LEU A 1 99 ? -28.576 -6.820 20.554 1.00 61.28 99 LEU A N 1
ATOM 763 C CA . LEU A 1 99 ? -29.219 -6.866 21.877 1.00 61.28 99 LEU A CA 1
ATOM 764 C C . LEU A 1 99 ? -30.651 -6.322 21.908 1.00 61.28 99 LEU A C 1
ATOM 766 O O . LEU A 1 99 ? -31.309 -6.417 22.945 1.00 61.28 99 LEU A O 1
ATOM 770 N N . ARG A 1 100 ? -31.177 -5.778 20.804 1.00 54.78 100 ARG A N 1
ATOM 771 C CA . ARG A 1 100 ? -32.626 -5.586 20.686 1.00 54.78 100 ARG A CA 1
ATOM 772 C C . ARG A 1 100 ? -33.247 -6.912 20.247 1.00 54.78 100 ARG A C 1
ATOM 774 O O . ARG A 1 100 ? -33.094 -7.263 19.077 1.00 54.78 100 ARG A O 1
ATOM 781 N N . PRO A 1 101 ? -33.992 -7.639 21.105 1.00 54.38 101 PRO A N 1
ATOM 782 C CA . PRO A 1 101 ? -34.933 -8.609 20.567 1.00 54.38 101 PRO A CA 1
ATOM 783 C C . PRO A 1 101 ? -35.820 -7.848 19.579 1.00 54.38 101 PRO A C 1
ATOM 785 O O . PRO A 1 101 ? -36.256 -6.732 19.887 1.00 54.38 101 PRO A O 1
ATOM 788 N N . LEU A 1 102 ? -36.054 -8.412 18.385 1.00 57.12 102 LEU A N 1
ATOM 789 C CA . LEU A 1 102 ? -37.114 -7.916 17.509 1.00 57.12 102 LEU A CA 1
ATOM 790 C C . LEU A 1 102 ? -38.323 -7.657 18.419 1.00 57.12 102 LEU A C 1
ATOM 792 O O . LEU A 1 102 ? -38.761 -8.608 19.071 1.00 57.12 102 LEU A O 1
ATOM 796 N N . PRO A 1 103 ? -38.870 -6.431 18.499 1.00 55.59 103 PRO A N 1
ATOM 797 C CA . PRO A 1 103 ? -39.997 -6.152 19.390 1.00 55.59 103 PRO A CA 1
ATOM 798 C C . PRO A 1 103 ? -41.185 -7.082 19.101 1.00 55.59 103 PRO A C 1
ATOM 800 O O . PRO A 1 103 ? -42.003 -7.338 19.974 1.00 55.59 103 PRO A O 1
ATOM 803 N N . ILE A 1 104 ? -41.224 -7.663 17.900 1.00 55.31 104 ILE A N 1
ATOM 804 C CA . ILE A 1 104 ? -42.152 -8.711 17.486 1.00 55.31 104 ILE A CA 1
ATOM 805 C C . ILE A 1 104 ? -42.027 -9.975 18.355 1.00 55.31 104 ILE A C 1
ATOM 807 O O . ILE A 1 104 ? -43.048 -10.500 18.787 1.00 55.31 104 ILE A O 1
ATOM 811 N N . LEU A 1 105 ? -40.818 -10.454 18.671 1.00 51.09 105 LEU A N 1
ATOM 812 C CA . LEU A 1 105 ? -40.633 -11.680 19.456 1.00 51.09 105 LEU A CA 1
ATOM 813 C C . LEU A 1 105 ? -40.939 -11.454 20.945 1.00 51.09 105 LEU A C 1
ATOM 815 O O . LEU A 1 105 ? -41.560 -12.305 21.574 1.00 51.09 105 LEU A O 1
ATOM 819 N N . THR A 1 106 ? -40.582 -10.286 21.490 1.00 58.53 106 THR A N 1
ATOM 820 C CA . THR A 1 106 ? -40.885 -9.903 22.881 1.00 58.53 106 THR A CA 1
ATOM 821 C C . THR A 1 106 ? -42.373 -9.618 23.107 1.00 58.53 106 THR A C 1
ATOM 823 O O . THR A 1 106 ? -42.870 -9.866 24.201 1.00 58.53 106 THR A O 1
ATOM 826 N N . LEU A 1 107 ? -43.099 -9.134 22.090 1.00 57.34 107 LEU A N 1
ATOM 827 C CA . LEU A 1 107 ? -44.555 -8.928 22.144 1.00 57.34 107 LEU A CA 1
ATOM 828 C C . LEU A 1 107 ? -45.354 -10.211 21.864 1.00 57.34 107 LEU A C 1
ATOM 830 O O . LEU A 1 107 ? -46.423 -10.398 22.442 1.00 57.34 107 LEU A O 1
ATOM 834 N N . LEU A 1 108 ? -44.850 -11.117 21.017 1.00 59.59 108 LEU A N 1
ATOM 835 C CA . LEU A 1 108 ? -45.512 -12.398 20.739 1.00 59.59 108 LEU A CA 1
ATOM 836 C C . LEU A 1 108 ? -45.350 -13.410 21.871 1.00 59.59 108 LEU A C 1
ATOM 838 O O . LEU A 1 108 ? -46.236 -14.238 22.049 1.00 59.59 108 LEU A O 1
ATOM 842 N N . PHE A 1 109 ? -44.267 -13.353 22.648 1.00 61.81 109 PHE A N 1
ATOM 843 C CA . PHE A 1 109 ? -44.036 -14.308 23.734 1.00 61.81 109 PHE A CA 1
ATOM 844 C C . PHE A 1 109 ? -45.160 -14.330 24.792 1.00 61.81 109 PHE A C 1
ATOM 846 O O . PHE A 1 109 ? -45.702 -15.408 25.042 1.00 61.81 109 PHE A O 1
ATOM 853 N N . PRO A 1 110 ? -45.599 -13.193 25.373 1.00 62.38 110 PRO A N 1
ATOM 854 C CA . PRO A 1 110 ? -46.726 -13.189 26.310 1.00 62.38 110 PRO A CA 1
ATOM 855 C C . PRO A 1 110 ? -48.072 -13.517 25.640 1.00 62.38 110 PRO A C 1
A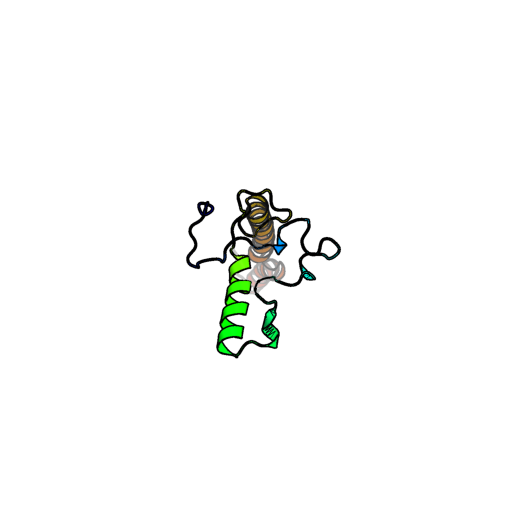TOM 857 O O . PRO A 1 110 ? -48.941 -14.116 26.278 1.00 62.38 110 PRO A O 1
ATOM 860 N N . LEU A 1 111 ? -48.250 -13.185 24.354 1.00 62.72 111 LEU A N 1
ATOM 861 C CA . LEU A 1 111 ? -49.471 -13.501 23.602 1.00 62.72 111 LEU A CA 1
ATOM 862 C C . LEU A 1 111 ? -49.596 -15.014 23.338 1.00 62.72 111 LEU A C 1
ATOM 864 O O . LEU A 1 111 ? -50.655 -15.600 23.550 1.00 62.72 111 LEU A O 1
ATOM 868 N N . MET A 1 112 ? -48.494 -15.656 22.945 1.00 65.00 112 MET A N 1
ATOM 869 C CA . MET A 1 112 ? -48.394 -17.104 22.743 1.00 65.00 112 MET A CA 1
ATOM 870 C C . MET A 1 112 ? -48.492 -17.865 24.070 1.00 65.00 112 MET A C 1
ATOM 872 O O . MET A 1 112 ? -49.196 -18.868 24.140 1.00 65.00 112 MET A O 1
ATOM 876 N N . ALA A 1 113 ? -47.863 -17.372 25.143 1.00 65.81 113 ALA A N 1
ATOM 877 C CA . ALA A 1 113 ? -47.985 -17.961 26.480 1.00 65.81 113 ALA A CA 1
ATOM 878 C C . ALA A 1 113 ? -49.434 -17.916 27.005 1.00 65.81 113 ALA A C 1
ATOM 880 O O . ALA A 1 113 ? -49.912 -18.894 27.581 1.00 65.81 113 ALA A O 1
ATOM 881 N N . SER A 1 114 ? -50.158 -16.824 26.725 1.00 68.62 114 SER A N 1
ATOM 882 C CA . SER A 1 114 ? -51.586 -16.696 27.046 1.00 68.62 114 SER A CA 1
ATOM 883 C C . SER A 1 114 ? -52.459 -17.656 26.227 1.00 68.62 114 SER A C 1
ATOM 885 O O . SER A 1 114 ? -53.403 -18.227 26.768 1.00 68.62 114 SER A O 1
ATOM 887 N N . PHE A 1 115 ? -52.131 -17.884 24.949 1.00 66.81 115 PHE A N 1
ATOM 888 C CA . PHE A 1 115 ? -52.840 -18.836 24.082 1.00 66.81 115 PHE A CA 1
ATOM 889 C C . PHE A 1 115 ? -52.604 -20.303 24.476 1.00 66.81 115 PHE A C 1
ATOM 891 O O . PHE A 1 115 ? -53.510 -21.123 24.348 1.00 66.81 115 PHE A O 1
ATOM 898 N N . LEU A 1 116 ? -51.409 -20.639 24.978 1.00 72.81 116 LEU A N 1
ATOM 899 C CA . LEU A 1 116 ? -51.072 -21.985 25.462 1.00 72.81 116 LEU A CA 1
ATOM 900 C C . LEU A 1 116 ? -51.478 -22.245 26.926 1.00 72.81 116 LEU A C 1
ATOM 902 O O . LEU A 1 116 ? -51.247 -23.341 27.432 1.00 72.81 116 LEU A O 1
ATOM 906 N N . GLY A 1 117 ? -52.079 -21.274 27.621 1.00 60.12 117 GLY A N 1
ATOM 907 C CA . GLY A 1 117 ? -52.551 -21.452 29.000 1.00 60.12 117 GLY A CA 1
ATOM 908 C C . GLY A 1 117 ? -51.437 -21.627 30.043 1.00 60.12 117 GLY A C 1
ATOM 909 O O . GLY A 1 117 ? -51.708 -22.067 31.160 1.00 60.12 117 GLY A O 1
ATOM 910 N N . LEU A 1 118 ? -50.195 -21.273 29.705 1.00 59.59 118 LEU A N 1
ATOM 911 C CA . LEU A 1 118 ? -49.059 -21.302 30.625 1.00 59.59 118 LEU A CA 1
ATOM 912 C C . LEU A 1 118 ? -49.132 -20.071 31.537 1.00 59.59 118 LEU A C 1
ATOM 914 O O . LEU A 1 118 ? -48.732 -18.973 31.152 1.00 59.59 118 LEU A O 1
ATOM 918 N N . ARG A 1 119 ? -49.675 -20.243 32.747 1.00 52.66 119 ARG A N 1
ATOM 919 C CA . ARG A 1 119 ? -49.560 -19.245 33.820 1.00 52.66 119 ARG A CA 1
ATOM 920 C C . ARG A 1 119 ? -48.199 -19.405 34.500 1.00 52.66 119 ARG A C 1
ATOM 922 O O . ARG A 1 119 ? -47.921 -20.482 35.022 1.00 52.66 119 ARG A O 1
ATOM 929 N N . PHE A 1 120 ? -47.392 -18.347 34.483 1.00 59.22 120 PHE A N 1
ATOM 930 C CA . PHE A 1 120 ? -46.284 -18.164 35.423 1.00 59.22 120 PHE A CA 1
ATOM 931 C C . PHE A 1 120 ? -46.788 -17.420 36.658 1.00 59.22 120 PHE A C 1
ATOM 933 O O . PHE A 1 120 ? -47.648 -16.524 36.482 1.00 59.22 120 PHE A O 1
#

pLDDT: mean 83.32, std 15.91, range [34.78, 98.56]

Organism: Microtus ochrogaster (NCBI:txid79684)

Foldseek 3Di:
DPADDPDDDPDDADDDFPLQDCPQVVVDDSVPGDGPLCPPVVVDDPVVVVVSVVNVVSNLVDQDGPPPGPDHHCPHPVNVVVVVVVVVVVVVVVCVVVPDDPVVVVVVPVVVCVVVVPDD

InterPro domains:
  IPR040190 N-acetylmuramic acid 6-phosphate etherase/glucokinase regulatory protein [PTHR10088] (23-95)

Radius of gyration: 26.37 Å; chains: 1; bounding box: 73×42×57 Å